Protein AF-A0A951ZKP0-F1 (afdb_monomer)

Foldseek 3Di:
DQLVVQLVVVVWDKDDQDCPPDQDDPRDGDTDIDTHDDPPDDPVSSVVSSVVSLVVQCVDPVSVVDDDDDDDPDD

Radius of gyration: 12.83 Å; Cα contacts (8 Å, |Δi|>4): 63; chains: 1; bounding box: 28×25×37 Å

Mean predicted aligned error: 7.79 Å

Nearest PDB structures (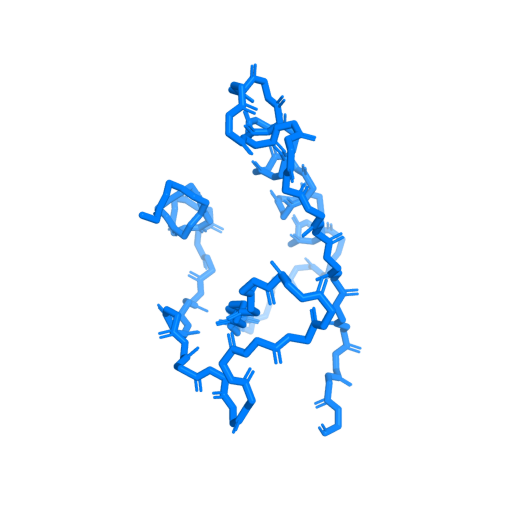foldseek):
  4fhw-assembly1_A  TM=6.363E-01  e=4.467E+00  Schizosaccharomyces pombe 972h-
  8pdp-assembly1_A  TM=2.474E-01  e=1.894E+00  Human metapneumovirus CAN97-83

Structure (mmCIF, N/CA/C/O backbone):
data_AF-A0A951ZKP0-F1
#
_entry.id   AF-A0A951ZKP0-F1
#
loop_
_atom_site.group_PDB
_atom_site.id
_atom_site.type_symbol
_atom_site.label_atom_id
_atom_site.label_alt_id
_atom_site.label_comp_id
_atom_site.label_asym_id
_atom_site.label_entity_id
_atom_site.label_seq_id
_atom_site.pdbx_PDB_ins_code
_atom_site.Cartn_x
_atom_site.Cartn_y
_atom_site.Cartn_z
_atom_site.occupancy
_atom_site.B_iso_or_equiv
_atom_site.auth_seq_id
_atom_site.auth_comp_id
_atom_site.auth_asym_id
_atom_site.auth_atom_id
_atom_site.pdbx_PDB_model_num
ATOM 1 N N . LEU A 1 1 ? 11.917 -6.424 2.078 1.00 58.66 1 LEU A N 1
ATOM 2 C CA . LEU A 1 1 ? 10.585 -5.825 2.343 1.00 58.66 1 LEU A CA 1
ATOM 3 C C . LEU A 1 1 ? 10.716 -4.661 3.323 1.00 58.66 1 LEU A C 1
ATOM 5 O O . LEU A 1 1 ? 10.450 -4.818 4.505 1.00 58.66 1 LEU A O 1
ATOM 9 N N . HIS A 1 2 ? 11.157 -3.495 2.846 1.00 66.62 2 HIS A N 1
ATOM 10 C CA . HIS A 1 2 ? 11.354 -2.319 3.706 1.00 66.62 2 HIS A CA 1
ATOM 11 C C . HIS A 1 2 ? 10.016 -1.733 4.200 1.00 66.62 2 HIS A C 1
ATOM 13 O O . HIS A 1 2 ? 9.892 -1.351 5.357 1.00 66.62 2 HIS A O 1
ATOM 19 N N . LEU A 1 3 ? 8.976 -1.769 3.356 1.00 69.31 3 LEU A N 1
ATOM 20 C CA . LEU A 1 3 ? 7.636 -1.283 3.700 1.00 69.31 3 LEU A CA 1
ATOM 21 C C . LEU A 1 3 ? 6.98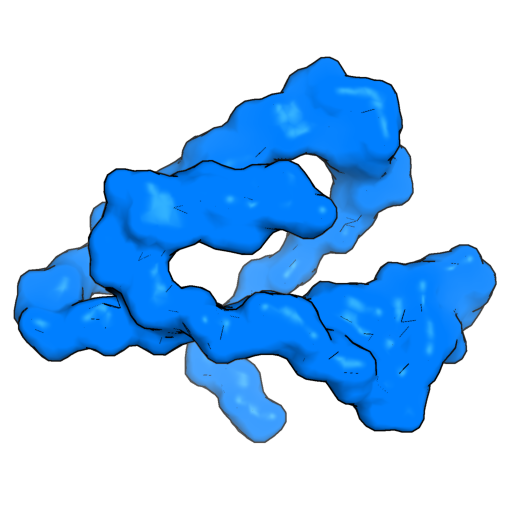8 -2.073 4.850 1.00 69.31 3 LEU A C 1
ATOM 23 O O . LEU A 1 3 ? 6.463 -1.478 5.782 1.00 69.31 3 LEU A O 1
ATOM 27 N N . GLY A 1 4 ? 7.061 -3.408 4.810 1.00 66.88 4 GLY A N 1
ATOM 28 C CA . GLY A 1 4 ? 6.504 -4.255 5.870 1.00 66.88 4 GLY A CA 1
ATOM 29 C C . GLY A 1 4 ? 7.183 -4.034 7.225 1.00 66.88 4 GLY A C 1
ATOM 30 O O . GLY A 1 4 ? 6.522 -4.078 8.254 1.00 66.88 4 GLY A O 1
ATOM 31 N N . TYR A 1 5 ? 8.485 -3.734 7.234 1.00 70.81 5 TYR A N 1
ATOM 32 C CA . TYR A 1 5 ? 9.200 -3.381 8.462 1.00 70.81 5 TYR A CA 1
ATOM 33 C C . TYR A 1 5 ? 8.704 -2.052 9.051 1.00 70.81 5 TYR A C 1
ATOM 35 O O . TYR A 1 5 ? 8.391 -1.995 10.237 1.00 70.81 5 TYR A O 1
ATOM 43 N N . LEU A 1 6 ? 8.549 -1.019 8.215 1.00 67.81 6 LEU A N 1
ATOM 44 C CA . LEU A 1 6 ? 8.040 0.290 8.642 1.00 67.81 6 LEU A CA 1
ATOM 45 C C . LEU A 1 6 ? 6.617 0.196 9.203 1.00 67.81 6 LEU A C 1
ATOM 47 O O . LEU A 1 6 ? 6.324 0.750 10.254 1.00 67.81 6 LEU A O 1
ATOM 51 N N . LEU A 1 7 ? 5.744 -0.574 8.556 1.00 70.88 7 LEU A N 1
ATOM 52 C CA . LEU A 1 7 ? 4.375 -0.783 9.031 1.00 70.88 7 LEU A CA 1
ATOM 53 C C . LEU A 1 7 ? 4.326 -1.528 10.381 1.00 70.88 7 LEU A C 1
ATOM 55 O O . LEU A 1 7 ? 3.435 -1.275 11.191 1.00 70.88 7 LEU A O 1
ATOM 59 N N . LYS A 1 8 ? 5.296 -2.413 10.656 1.00 68.69 8 LYS A N 1
ATOM 60 C CA . LYS A 1 8 ? 5.387 -3.160 11.923 1.00 68.69 8 LYS A CA 1
ATOM 61 C C . LYS A 1 8 ? 5.735 -2.254 13.104 1.00 68.69 8 LYS A C 1
ATOM 63 O O . LYS A 1 8 ? 5.306 -2.529 14.220 1.00 68.69 8 LYS A O 1
ATOM 68 N N . GLN A 1 9 ? 6.483 -1.176 12.864 1.00 67.19 9 GLN A N 1
ATOM 69 C CA . GLN A 1 9 ? 6.846 -0.202 13.899 1.00 67.19 9 GLN A CA 1
ATOM 70 C C . GLN A 1 9 ? 5.643 0.608 14.405 1.00 67.19 9 GLN A C 1
ATOM 72 O O . GLN A 1 9 ? 5.696 1.149 15.504 1.00 67.19 9 GLN A O 1
ATOM 77 N N . HIS A 1 10 ? 4.542 0.643 13.649 1.00 63.31 10 HIS A N 1
ATOM 78 C CA . HIS A 1 10 ? 3.342 1.413 13.976 1.00 63.31 10 HIS A CA 1
ATOM 79 C C . HIS A 1 10 ? 2.164 0.545 14.466 1.00 63.31 10 HIS A C 1
ATOM 81 O O . HIS A 1 10 ? 1.006 0.835 14.179 1.00 63.31 10 HIS A O 1
ATOM 87 N N . ALA A 1 11 ? 2.455 -0.530 15.208 1.00 58.28 11 ALA A N 1
ATOM 88 C CA . ALA A 1 11 ? 1.476 -1.362 15.928 1.00 58.28 11 ALA A CA 1
ATOM 89 C C . ALA A 1 11 ? 0.403 -2.081 15.075 1.00 58.28 11 ALA A C 1
ATOM 91 O O . ALA A 1 11 ? -0.595 -2.573 15.602 1.00 58.28 11 ALA A O 1
ATOM 92 N N . CYS A 1 12 ? 0.611 -2.209 13.764 1.00 64.44 12 CYS A N 1
ATOM 93 C CA . CYS A 1 12 ? -0.272 -2.985 12.895 1.00 64.44 12 CYS A CA 1
ATOM 94 C C . CYS A 1 12 ? 0.156 -4.461 12.852 1.00 64.44 12 CYS A C 1
ATOM 96 O O . CYS A 1 12 ? 1.346 -4.771 12.750 1.00 64.44 12 CYS A O 1
ATOM 98 N N . ILE A 1 13 ? -0.805 -5.390 12.885 1.00 70.25 13 ILE A N 1
ATOM 99 C CA . ILE A 1 13 ? -0.521 -6.814 12.667 1.00 70.25 13 ILE A CA 1
ATOM 100 C C . ILE A 1 13 ? -0.418 -7.026 11.156 1.00 70.25 13 ILE A C 1
ATOM 102 O O . ILE A 1 13 ? -1.379 -6.806 10.424 1.00 70.25 13 ILE A O 1
ATOM 106 N N . ILE A 1 14 ? 0.754 -7.434 10.675 1.00 66.44 14 ILE A N 1
ATOM 107 C CA . ILE A 1 14 ? 1.002 -7.629 9.242 1.00 66.44 14 ILE A CA 1
ATOM 108 C C . ILE A 1 14 ? 0.997 -9.118 8.928 1.00 66.44 14 ILE A C 1
ATOM 110 O O . ILE A 1 14 ? 1.819 -9.865 9.461 1.00 66.44 14 ILE A O 1
ATOM 114 N N . HIS A 1 15 ? 0.117 -9.520 8.017 1.00 66.88 15 HIS A N 1
ATOM 115 C CA . HIS A 1 15 ? 0.123 -10.836 7.397 1.00 66.88 15 HIS A CA 1
ATOM 116 C C . HIS A 1 15 ? 0.671 -10.700 5.967 1.00 66.88 15 HIS A C 1
ATOM 118 O O . HIS A 1 15 ? 0.143 -9.945 5.149 1.00 66.88 15 HIS A O 1
ATOM 124 N N . GLY A 1 16 ? 1.775 -11.393 5.678 1.00 57.91 16 GLY A N 1
ATOM 125 C CA . GLY A 1 16 ? 2.421 -11.389 4.362 1.00 57.91 16 GLY A CA 1
ATOM 126 C C . GLY A 1 16 ? 3.870 -10.870 4.356 1.00 57.91 16 GLY A C 1
ATOM 127 O O . GLY A 1 16 ? 4.433 -10.564 5.411 1.00 57.91 16 GLY A O 1
ATOM 128 N N . PRO A 1 17 ? 4.505 -10.768 3.174 1.00 57.12 17 PRO A N 1
ATOM 129 C CA . PRO A 1 17 ? 3.882 -10.780 1.851 1.00 57.12 17 PRO A CA 1
ATOM 130 C C . PRO A 1 17 ? 3.400 -12.171 1.457 1.00 57.12 17 PRO A C 1
ATOM 132 O O . PRO A 1 17 ? 4.148 -13.144 1.522 1.00 57.12 17 PRO A O 1
ATOM 135 N N . GLU A 1 18 ? 2.145 -12.250 1.048 1.00 63.41 18 GLU A N 1
ATOM 136 C CA . GLU A 1 18 ? 1.611 -13.462 0.446 1.00 63.41 18 GLU A CA 1
ATOM 137 C C . GLU A 1 18 ? 2.033 -13.502 -1.025 1.00 63.41 18 GLU A C 1
ATOM 139 O O . GLU A 1 18 ? 2.047 -12.467 -1.707 1.00 63.41 18 GLU A O 1
ATOM 144 N N . ALA A 1 19 ? 2.416 -14.684 -1.515 1.00 59.59 19 ALA A N 1
ATOM 145 C CA . ALA A 1 19 ? 2.636 -14.866 -2.941 1.00 59.59 19 ALA A CA 1
ATOM 146 C C . ALA A 1 19 ? 1.292 -14.627 -3.644 1.00 59.59 19 ALA A C 1
ATOM 148 O O . ALA A 1 19 ? 0.315 -15.300 -3.314 1.00 59.59 19 ALA A O 1
ATOM 149 N N . PRO A 1 20 ? 1.187 -13.660 -4.572 1.00 64.88 20 PRO A N 1
ATOM 150 C CA . PRO A 1 20 ? -0.076 -13.443 -5.257 1.00 64.88 20 PRO A CA 1
ATOM 151 C C . PRO A 1 20 ? -0.448 -14.707 -6.055 1.00 64.88 20 PRO A C 1
ATOM 153 O O . PRO A 1 20 ? 0.440 -15.358 -6.613 1.00 64.88 20 PRO A O 1
ATOM 156 N N . PRO A 1 21 ? -1.746 -15.017 -6.214 1.00 59.31 21 PRO A N 1
ATOM 157 C CA . PRO A 1 21 ? -2.191 -16.107 -7.086 1.00 59.31 21 PRO A CA 1
ATOM 158 C C . PRO A 1 21 ? -1.745 -15.909 -8.547 1.00 59.31 21 PRO A C 1
ATOM 160 O O . PRO A 1 21 ? -1.633 -16.869 -9.302 1.00 59.31 21 PRO A O 1
ATOM 163 N N . ILE A 1 22 ? -1.430 -14.666 -8.939 1.00 60.94 22 ILE A N 1
ATOM 164 C CA . ILE A 1 22 ? -0.799 -14.323 -10.216 1.00 60.94 22 ILE A CA 1
ATOM 165 C C . ILE A 1 22 ? 0.502 -13.565 -9.929 1.00 60.94 22 ILE A C 1
ATOM 167 O O . ILE A 1 22 ? 0.483 -12.404 -9.523 1.00 60.94 22 ILE A O 1
ATOM 171 N N . GLY A 1 23 ? 1.644 -14.213 -10.170 1.00 61.09 23 GLY A N 1
ATOM 172 C CA . GLY A 1 23 ? 2.975 -13.660 -9.884 1.00 61.09 23 GLY A CA 1
ATOM 173 C C . GLY A 1 23 ? 3.343 -12.408 -10.686 1.00 61.09 23 GLY A C 1
ATOM 174 O O . GLY A 1 23 ? 4.123 -11.582 -10.209 1.00 61.09 23 GLY A O 1
ATOM 175 N N . ARG A 1 24 ? 2.800 -12.248 -11.903 1.00 67.19 24 ARG A N 1
ATOM 176 C CA . ARG A 1 24 ? 3.105 -11.126 -12.807 1.00 67.19 24 ARG A CA 1
ATOM 177 C C . ARG A 1 24 ? 1.899 -10.733 -13.659 1.00 67.19 24 ARG A C 1
ATOM 179 O O . ARG A 1 24 ? 1.291 -11.588 -14.291 1.00 67.19 24 ARG A O 1
ATOM 186 N N . ILE A 1 25 ? 1.627 -9.434 -13.769 1.00 74.75 25 ILE A N 1
ATOM 187 C CA . ILE A 1 25 ? 0.673 -8.867 -14.737 1.00 74.75 25 ILE A CA 1
ATOM 188 C C . ILE A 1 25 ? 1.371 -7.732 -15.482 1.00 74.75 25 ILE A C 1
ATOM 190 O O . ILE A 1 25 ? 1.958 -6.854 -14.855 1.00 74.75 25 ILE A O 1
ATOM 194 N N . ARG A 1 26 ? 1.334 -7.746 -16.825 1.00 74.56 26 ARG A N 1
ATOM 195 C CA . ARG A 1 26 ? 1.949 -6.705 -17.680 1.00 74.56 26 ARG A CA 1
ATOM 196 C C . ARG A 1 26 ? 3.399 -6.372 -17.277 1.00 74.56 26 ARG A C 1
ATOM 198 O O . ARG A 1 26 ? 3.764 -5.212 -17.129 1.00 74.56 26 ARG A O 1
ATOM 205 N N . ASN A 1 27 ? 4.220 -7.405 -17.061 1.00 76.62 27 ASN A N 1
ATOM 206 C CA . ASN A 1 27 ? 5.619 -7.298 -16.611 1.00 76.62 27 ASN A CA 1
ATOM 207 C C . ASN A 1 27 ? 5.861 -6.674 -15.224 1.00 76.62 27 ASN A C 1
ATOM 209 O O . ASN A 1 27 ? 7.009 -6.413 -14.869 1.00 76.62 27 ASN A O 1
ATOM 213 N N . ARG A 1 28 ? 4.825 -6.512 -14.400 1.00 75.62 28 ARG A N 1
ATOM 214 C CA . ARG A 1 28 ? 4.954 -6.078 -13.006 1.00 75.62 28 ARG A CA 1
ATOM 215 C C . ARG A 1 28 ? 4.745 -7.258 -12.073 1.00 75.62 28 ARG A C 1
ATOM 217 O O . ARG A 1 28 ? 3.795 -8.017 -12.252 1.00 75.62 28 ARG A O 1
ATOM 224 N N . PHE A 1 29 ? 5.630 -7.404 -11.091 1.00 78.38 29 PHE A N 1
ATOM 225 C CA . PHE A 1 29 ? 5.419 -8.338 -9.992 1.00 78.38 29 PHE A CA 1
ATOM 226 C C . PHE A 1 29 ? 4.365 -7.774 -9.051 1.00 78.38 29 PHE A C 1
ATOM 228 O O . PHE A 1 29 ? 4.430 -6.603 -8.672 1.00 78.38 29 PHE A O 1
ATOM 235 N N . LEU A 1 30 ? 3.402 -8.609 -8.687 1.00 75.56 30 LEU A N 1
ATOM 236 C CA . LEU A 1 30 ? 2.398 -8.248 -7.702 1.00 75.56 30 LEU A CA 1
ATOM 237 C C . LEU A 1 30 ? 2.870 -8.715 -6.331 1.00 75.56 30 LEU A C 1
ATOM 239 O O . LEU A 1 30 ? 3.368 -9.822 -6.169 1.00 75.56 30 LEU A O 1
ATOM 243 N N . PHE A 1 31 ? 2.717 -7.858 -5.334 1.00 78.94 31 PHE A N 1
ATOM 244 C CA . PHE A 1 31 ? 2.936 -8.221 -3.944 1.00 78.94 31 PHE A CA 1
ATOM 245 C C . PHE A 1 31 ? 1.747 -7.710 -3.152 1.00 78.94 31 PHE A C 1
ATOM 247 O O . PHE A 1 31 ? 1.403 -6.531 -3.242 1.00 78.94 31 PHE A O 1
ATOM 254 N N . ARG A 1 32 ? 1.111 -8.601 -2.391 1.00 78.56 32 ARG A N 1
ATOM 255 C CA . ARG A 1 32 ? 0.010 -8.253 -1.495 1.00 78.56 32 ARG A CA 1
ATOM 256 C C . ARG A 1 32 ? 0.495 -8.334 -0.054 1.00 78.56 32 ARG A C 1
ATOM 258 O O . ARG A 1 32 ? 1.162 -9.288 0.343 1.00 78.56 32 ARG A O 1
ATOM 265 N N . ILE A 1 33 ? 0.187 -7.293 0.710 1.00 77.75 33 ILE A N 1
ATOM 266 C CA . ILE A 1 33 ? 0.427 -7.225 2.149 1.00 77.75 33 ILE A CA 1
ATOM 267 C C . ILE A 1 33 ? -0.933 -6.990 2.783 1.00 77.75 33 ILE A C 1
ATOM 269 O O . ILE A 1 33 ? -1.583 -5.992 2.475 1.00 77.75 33 ILE A O 1
ATOM 273 N N . LEU A 1 34 ? -1.352 -7.900 3.654 1.00 80.81 34 LEU A N 1
ATOM 274 C CA . LEU A 1 34 ? -2.586 -7.755 4.403 1.00 80.81 34 LEU A CA 1
ATOM 275 C C . LEU A 1 34 ? -2.257 -7.126 5.755 1.00 80.81 34 LEU A C 1
ATOM 277 O O . LEU A 1 34 ? -1.420 -7.620 6.514 1.00 80.81 34 LEU A O 1
ATOM 281 N N . VAL A 1 35 ? -2.892 -5.994 6.037 1.00 76.62 35 VAL A N 1
ATOM 282 C CA . VAL A 1 35 ? -2.680 -5.241 7.273 1.00 76.62 35 VAL A CA 1
ATOM 283 C C . VAL A 1 35 ? -3.929 -5.387 8.124 1.00 76.62 35 VAL A C 1
ATOM 285 O O . VAL A 1 35 ? -4.993 -4.884 7.773 1.00 76.62 35 VAL A O 1
ATOM 288 N N . LYS A 1 36 ? -3.803 -6.090 9.247 1.00 79.56 36 LYS A N 1
ATOM 289 C CA . LYS A 1 36 ? -4.870 -6.248 10.226 1.00 79.56 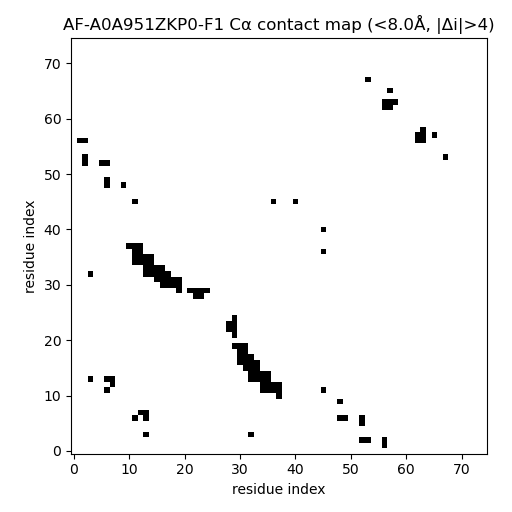36 LYS A CA 1
ATOM 290 C C . LYS A 1 36 ? -4.745 -5.166 11.293 1.00 79.56 36 LYS A C 1
ATOM 292 O O . LYS A 1 36 ? -3.710 -5.018 11.949 1.00 79.56 36 LYS A O 1
ATOM 297 N N . MET A 1 37 ? -5.827 -4.418 11.463 1.00 75.38 37 MET A N 1
ATOM 298 C CA . MET A 1 37 ? -5.954 -3.409 12.507 1.00 75.38 37 MET A CA 1
ATOM 299 C C . MET A 1 37 ? -6.213 -4.069 13.861 1.00 75.38 37 MET A C 1
ATOM 301 O O . MET A 1 37 ? -6.942 -5.059 13.948 1.00 75.38 37 MET A O 1
ATOM 305 N N . GLN A 1 38 ? -5.634 -3.513 14.926 1.00 71.88 38 GLN A N 1
ATOM 306 C CA . GLN A 1 38 ? -6.014 -3.894 16.282 1.00 71.88 38 GLN A CA 1
ATOM 307 C C . GLN A 1 38 ? -7.381 -3.297 16.633 1.00 71.88 38 GLN A C 1
ATOM 309 O O . GLN A 1 38 ? -7.710 -2.169 16.255 1.00 71.88 38 GLN A O 1
ATOM 314 N N . THR A 1 39 ? -8.183 -4.057 17.375 1.00 68.00 39 THR A N 1
ATOM 315 C CA . THR A 1 39 ? -9.465 -3.603 17.923 1.00 68.00 39 THR A CA 1
ATOM 316 C C . THR A 1 39 ? -9.261 -2.362 18.792 1.00 68.00 39 THR A C 1
ATOM 318 O O . THR A 1 39 ? -8.457 -2.388 19.719 1.00 68.00 39 THR A O 1
ATOM 321 N N . GLY A 1 40 ? -9.974 -1.275 18.477 1.00 69.62 40 GLY A N 1
ATOM 322 C CA . GLY A 1 40 ? -9.865 0.018 19.169 1.00 69.62 40 GLY A CA 1
ATOM 323 C C . GLY A 1 40 ? -8.950 1.047 18.492 1.00 69.62 40 GLY A C 1
ATOM 324 O O . GLY A 1 40 ? -8.922 2.198 18.916 1.00 69.62 40 GLY A O 1
ATOM 325 N N . SER A 1 41 ? -8.230 0.683 17.424 1.00 71.25 41 SER A N 1
ATOM 326 C CA . SER A 1 41 ? -7.487 1.656 16.611 1.00 71.25 41 SER A CA 1
ATOM 327 C C . SER A 1 41 ? -8.425 2.472 15.717 1.00 71.25 41 SER A C 1
ATOM 329 O O . SER A 1 41 ? -9.293 1.916 15.045 1.00 71.25 41 SER A O 1
ATOM 331 N N . SER A 1 42 ? -8.222 3.791 15.661 1.00 76.00 42 SER A N 1
ATOM 332 C CA . SER A 1 42 ? -8.946 4.651 14.721 1.00 76.00 42 SER A CA 1
ATOM 333 C C . SER A 1 42 ? -8.507 4.363 13.285 1.00 76.00 42 SER A C 1
ATOM 335 O O . SER A 1 42 ? -7.312 4.339 12.975 1.00 76.00 42 SER A O 1
ATOM 337 N N . TYR A 1 43 ? -9.483 4.183 12.394 1.00 74.38 43 TYR A N 1
ATOM 338 C CA . TYR A 1 43 ? -9.266 4.003 10.956 1.00 74.38 43 TYR A CA 1
ATOM 339 C C . TYR A 1 43 ? -8.381 5.103 10.35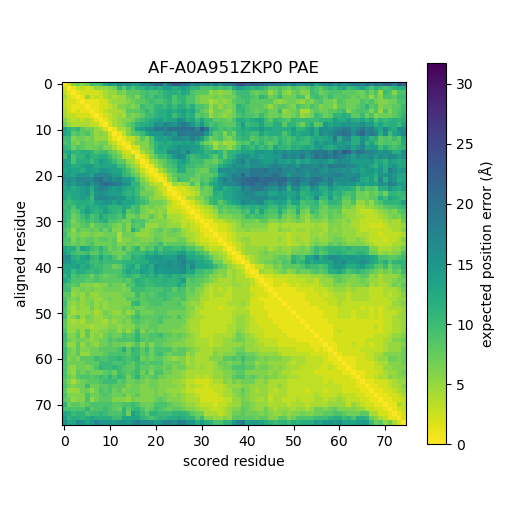4 1.00 74.38 43 TYR A C 1
ATOM 341 O O . TYR A 1 43 ? -7.471 4.817 9.574 1.00 74.38 43 TYR A O 1
ATOM 349 N N . HIS A 1 44 ? -8.604 6.352 10.770 1.00 78.19 44 HIS A N 1
ATOM 350 C CA . HIS A 1 44 ? -7.841 7.503 10.293 1.00 78.19 44 HIS A CA 1
ATOM 351 C C . HIS A 1 44 ? -6.349 7.357 10.604 1.00 78.19 44 HIS A C 1
ATOM 353 O O . HIS A 1 44 ? -5.515 7.480 9.712 1.00 78.19 44 HIS A O 1
ATOM 359 N N . THR A 1 45 ? -6.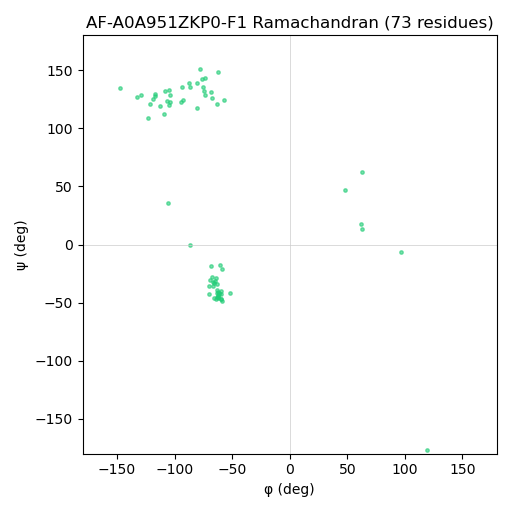018 6.975 11.838 1.00 78.75 45 THR A N 1
ATOM 360 C CA . THR A 1 45 ? -4.632 6.819 12.293 1.00 78.75 45 THR A CA 1
ATOM 361 C C . THR A 1 45 ? -3.890 5.730 11.520 1.00 78.75 45 THR A C 1
ATOM 363 O O . THR A 1 45 ? -2.723 5.902 11.165 1.00 78.75 45 THR A O 1
ATOM 366 N N . VAL A 1 46 ? -4.558 4.614 11.213 1.00 78.94 46 VAL A N 1
ATOM 367 C CA . VAL A 1 46 ? -3.950 3.522 10.436 1.00 78.94 46 VAL A CA 1
ATOM 368 C C . VAL A 1 46 ? -3.737 3.934 8.983 1.00 78.94 46 VAL A C 1
ATOM 370 O O . VAL A 1 46 ? -2.670 3.683 8.423 1.00 78.94 46 VAL A O 1
ATOM 373 N N . LYS A 1 47 ? -4.712 4.612 8.372 1.00 82.50 47 LYS A N 1
ATOM 374 C CA . LYS A 1 47 ? -4.573 5.128 7.008 1.00 82.50 47 LYS A CA 1
ATOM 375 C C . LYS A 1 47 ? -3.406 6.110 6.899 1.00 82.50 47 LYS A C 1
ATOM 377 O O . LYS A 1 47 ? -2.578 5.962 6.001 1.00 82.50 47 LYS A O 1
ATOM 382 N N . ASP A 1 48 ? -3.302 7.054 7.831 1.00 85.50 48 ASP A N 1
ATOM 383 C CA . ASP A 1 48 ? -2.211 8.032 7.864 1.00 85.50 48 ASP A CA 1
ATOM 384 C C . ASP A 1 48 ? -0.853 7.348 8.034 1.00 85.50 48 ASP A C 1
ATOM 386 O O . ASP A 1 48 ? 0.102 7.661 7.325 1.00 85.50 48 ASP A O 1
ATOM 390 N N . THR A 1 49 ? -0.786 6.339 8.901 1.00 83.69 49 THR A N 1
ATOM 391 C CA . THR A 1 49 ? 0.409 5.512 9.102 1.00 83.69 49 THR A CA 1
ATOM 392 C C . THR A 1 49 ? 0.852 4.816 7.813 1.00 83.69 49 THR A C 1
ATOM 394 O O . THR A 1 49 ? 2.027 4.875 7.439 1.00 83.69 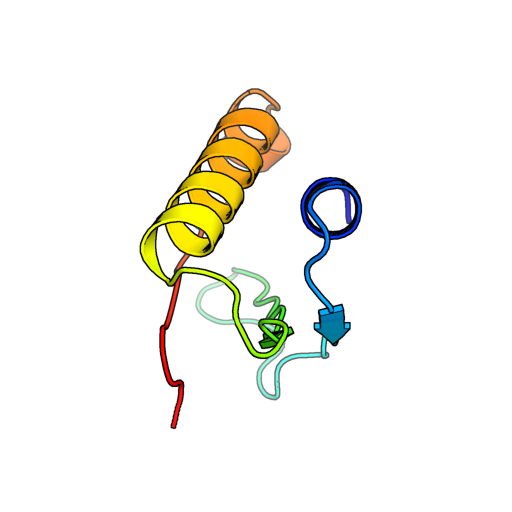49 THR A O 1
ATOM 397 N N . ILE A 1 50 ? -0.080 4.173 7.101 1.00 84.38 50 ILE A N 1
ATOM 398 C CA . ILE A 1 50 ? 0.212 3.488 5.835 1.00 84.38 50 ILE A CA 1
ATOM 399 C C . ILE A 1 50 ? 0.711 4.494 4.793 1.00 84.38 50 ILE A C 1
ATOM 401 O O . ILE A 1 50 ? 1.704 4.236 4.107 1.00 84.38 50 ILE A O 1
ATOM 405 N N . LEU A 1 51 ? 0.068 5.659 4.702 1.00 87.44 51 LEU A N 1
ATOM 406 C CA . LEU A 1 51 ? 0.473 6.723 3.787 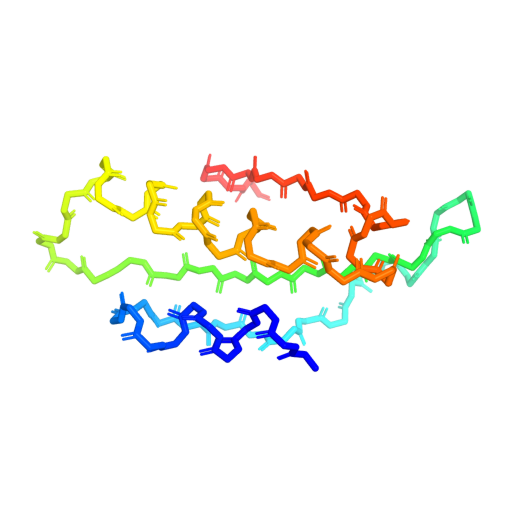1.00 87.44 51 LEU A CA 1
ATOM 407 C C . LEU A 1 51 ? 1.882 7.238 4.103 1.00 87.44 51 LEU A C 1
ATOM 409 O O . LEU A 1 51 ? 2.701 7.341 3.189 1.00 87.44 51 LEU A O 1
ATOM 413 N N . GLN A 1 52 ? 2.210 7.483 5.375 1.00 87.44 52 GLN A N 1
ATOM 414 C CA . GLN A 1 52 ? 3.551 7.909 5.793 1.00 87.44 52 GLN A CA 1
ATOM 415 C C . GLN A 1 52 ? 4.622 6.859 5.473 1.00 87.44 52 GLN A C 1
ATOM 417 O O . GLN A 1 52 ? 5.702 7.197 4.972 1.00 87.44 52 GLN A O 1
ATOM 422 N N . ALA A 1 53 ? 4.324 5.574 5.682 1.00 85.62 53 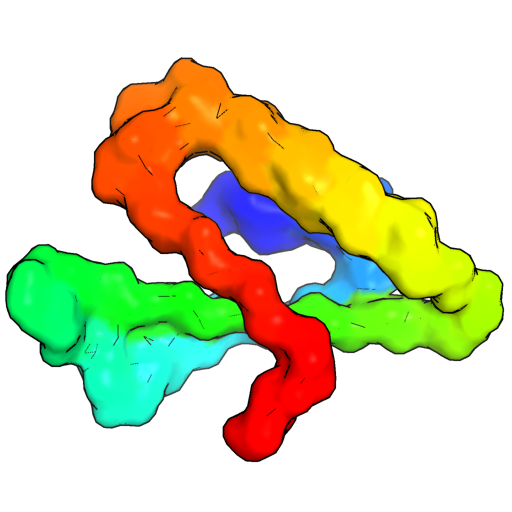ALA A N 1
ATOM 423 C CA . ALA A 1 53 ? 5.228 4.487 5.319 1.00 85.62 53 ALA A CA 1
ATOM 424 C C . ALA A 1 53 ? 5.473 4.444 3.799 1.00 85.62 53 ALA A C 1
ATOM 426 O O . ALA A 1 53 ? 6.623 4.371 3.359 1.00 85.62 53 ALA A O 1
ATOM 427 N N . ILE A 1 54 ? 4.421 4.577 2.981 1.00 86.62 54 ILE A N 1
ATOM 428 C CA . ILE A 1 54 ? 4.536 4.636 1.514 1.00 86.62 54 ILE A CA 1
ATOM 429 C C . ILE A 1 54 ? 5.349 5.857 1.079 1.00 86.62 54 ILE A C 1
ATOM 431 O O . ILE A 1 54 ? 6.254 5.727 0.253 1.00 86.62 54 ILE A O 1
ATOM 435 N N . MET A 1 55 ? 5.073 7.037 1.641 1.00 88.31 55 MET A N 1
ATOM 436 C CA . MET A 1 55 ? 5.821 8.262 1.344 1.00 88.31 55 MET A CA 1
ATOM 437 C C . MET A 1 55 ? 7.305 8.113 1.680 1.00 88.31 55 MET A C 1
ATOM 439 O O . MET A 1 55 ? 8.158 8.546 0.906 1.00 88.31 55 MET A O 1
ATOM 443 N N . THR A 1 56 ? 7.623 7.453 2.792 1.00 87.19 56 THR A N 1
ATOM 444 C CA . THR A 1 56 ? 9.002 7.172 3.199 1.00 87.19 56 THR A CA 1
ATOM 445 C C . THR A 1 56 ? 9.699 6.251 2.203 1.00 87.19 56 THR A C 1
ATOM 447 O O . THR A 1 56 ? 10.798 6.560 1.742 1.00 87.19 56 THR A O 1
ATOM 450 N N . VAL A 1 57 ? 9.053 5.158 1.787 1.00 85.94 57 VAL A N 1
ATOM 451 C CA . VAL A 1 57 ? 9.637 4.230 0.807 1.00 85.94 57 VAL A CA 1
ATOM 452 C C . VAL A 1 57 ? 9.782 4.887 -0.568 1.00 85.94 57 VAL A C 1
ATOM 454 O O . VAL A 1 57 ? 10.799 4.678 -1.230 1.00 85.94 57 VAL A O 1
ATOM 457 N N . ARG A 1 58 ? 8.847 5.755 -0.976 1.00 89.19 58 ARG A N 1
ATOM 458 C CA . ARG A 1 58 ? 8.938 6.544 -2.220 1.00 89.19 58 ARG A CA 1
ATOM 459 C C . ARG A 1 58 ? 10.153 7.472 -2.278 1.00 89.19 58 ARG A C 1
ATOM 461 O O . ARG A 1 58 ? 10.522 7.894 -3.369 1.00 89.19 58 ARG A O 1
ATOM 468 N N . LYS A 1 59 ? 10.817 7.787 -1.161 1.00 89.81 59 LYS A N 1
ATOM 469 C CA . LYS A 1 59 ? 12.071 8.562 -1.200 1.00 89.81 59 LYS A CA 1
ATOM 470 C C . LYS A 1 59 ? 13.215 7.777 -1.856 1.00 89.81 59 LYS A C 1
ATOM 472 O O . LYS A 1 59 ? 14.073 8.398 -2.483 1.00 89.81 59 LYS A O 1
ATOM 477 N N . THR A 1 60 ? 13.185 6.444 -1.781 1.00 89.38 60 THR A N 1
ATOM 478 C CA . THR A 1 60 ? 14.168 5.536 -2.402 1.00 89.38 60 THR A CA 1
ATOM 479 C C . THR A 1 60 ? 13.925 5.360 -3.905 1.00 89.38 60 THR A C 1
ATOM 481 O O . THR A 1 60 ? 12.782 5.409 -4.357 1.00 89.38 60 THR A O 1
ATOM 484 N N . GLU A 1 61 ? 14.972 5.096 -4.693 1.00 85.56 61 GLU A N 1
ATOM 485 C CA . GLU A 1 61 ? 14.829 4.893 -6.146 1.00 85.56 61 GLU A CA 1
ATOM 486 C C . GLU A 1 61 ? 13.902 3.724 -6.507 1.00 85.56 61 GLU A C 1
ATOM 488 O O . GLU A 1 61 ? 13.052 3.852 -7.389 1.00 85.56 61 GLU A O 1
ATOM 493 N N . ALA A 1 62 ? 14.022 2.599 -5.795 1.00 82.38 62 ALA A N 1
ATOM 494 C CA . ALA A 1 62 ? 13.154 1.438 -5.987 1.00 82.38 62 ALA A CA 1
ATOM 495 C C . ALA A 1 62 ? 11.689 1.767 -5.657 1.00 82.38 62 ALA A C 1
ATOM 497 O O . ALA A 1 62 ? 10.775 1.398 -6.397 1.00 82.38 62 ALA A O 1
ATOM 498 N N . GLY A 1 63 ? 11.460 2.520 -4.578 1.00 82.44 63 GLY A N 1
ATOM 499 C CA . GLY A 1 63 ? 10.127 2.939 -4.168 1.00 82.44 63 GLY A CA 1
ATOM 500 C C . GLY A 1 63 ? 9.448 3.892 -5.150 1.00 82.44 63 GLY A C 1
ATOM 501 O O . GLY A 1 63 ? 8.236 3.795 -5.308 1.00 82.44 63 GLY A O 1
ATOM 502 N N . ARG A 1 64 ? 10.194 4.761 -5.851 1.00 85.19 64 ARG A N 1
ATOM 503 C CA . ARG A 1 64 ? 9.637 5.644 -6.902 1.00 85.19 64 ARG A CA 1
ATOM 504 C C . ARG A 1 64 ? 9.127 4.877 -8.116 1.00 85.19 64 ARG A C 1
ATOM 506 O O . ARG A 1 64 ? 8.170 5.311 -8.744 1.00 85.19 64 ARG A O 1
ATOM 513 N N . LYS A 1 65 ? 9.764 3.750 -8.439 1.00 86.12 65 LYS A N 1
ATOM 514 C CA . LYS A 1 65 ? 9.403 2.878 -9.570 1.00 86.12 65 LYS A CA 1
ATOM 515 C C . LYS A 1 65 ? 8.324 1.848 -9.214 1.00 86.12 65 LYS A C 1
ATOM 517 O O . LYS A 1 65 ? 7.939 1.054 -10.066 1.00 86.12 65 LYS A O 1
ATOM 522 N N . THR A 1 66 ? 7.860 1.843 -7.964 1.00 84.81 66 THR A N 1
ATOM 523 C CA . THR A 1 66 ? 6.857 0.902 -7.461 1.00 84.81 66 THR A CA 1
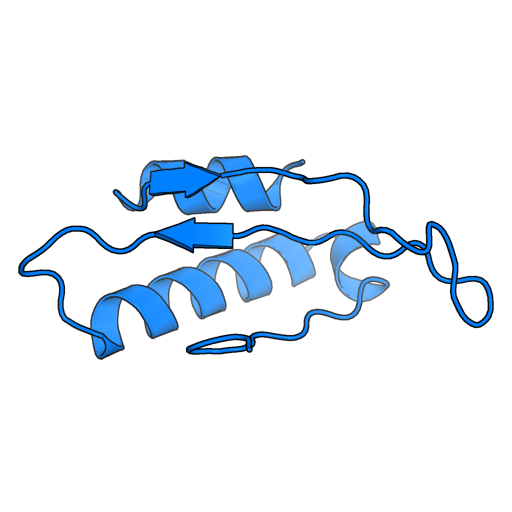ATOM 524 C C . THR A 1 66 ? 5.508 1.602 -7.340 1.00 84.81 66 THR A C 1
ATOM 526 O O . THR A 1 66 ? 5.398 2.661 -6.722 1.00 84.81 66 THR A O 1
ATOM 529 N N . GLU A 1 67 ? 4.470 0.998 -7.910 1.00 86.44 67 GLU A N 1
ATOM 530 C CA . GLU A 1 67 ? 3.089 1.446 -7.728 1.00 86.44 67 GLU A CA 1
ATOM 531 C C . GLU A 1 67 ? 2.496 0.805 -6.470 1.00 86.44 67 GLU A C 1
ATOM 533 O O . GLU A 1 67 ? 2.668 -0.388 -6.226 1.00 86.44 67 GLU A O 1
ATOM 538 N N . TYR A 1 68 ? 1.799 1.609 -5.667 1.00 85.25 68 TYR A N 1
ATOM 539 C CA . TYR A 1 68 ? 1.171 1.170 -4.421 1.00 85.25 68 TYR A CA 1
ATOM 540 C C . TYR A 1 68 ? -0.329 1.390 -4.529 1.00 85.25 68 TYR A C 1
ATOM 542 O O . TYR A 1 68 ? -0.765 2.509 -4.794 1.00 85.25 68 TYR A O 1
ATOM 550 N N . HIS A 1 69 ? -1.096 0.328 -4.311 1.00 85.56 69 HIS A N 1
ATOM 551 C CA . HIS A 1 69 ? -2.552 0.351 -4.275 1.00 85.56 69 HIS A CA 1
ATOM 552 C C . HIS A 1 69 ? -2.990 -0.063 -2.872 1.00 85.56 69 HIS A C 1
ATOM 554 O O . HIS A 1 69 ? -2.526 -1.082 -2.360 1.00 85.56 69 HIS A O 1
ATOM 560 N N . ILE A 1 70 ? -3.837 0.751 -2.247 1.00 83.56 70 ILE A N 1
ATOM 561 C CA . ILE A 1 70 ? -4.411 0.469 -0.932 1.00 83.56 70 ILE A CA 1
ATOM 562 C C . ILE A 1 70 ? -5.865 0.088 -1.168 1.00 83.56 70 ILE A C 1
ATOM 564 O O . ILE A 1 70 ? -6.606 0.873 -1.756 1.00 83.56 70 ILE A O 1
ATOM 568 N N . ASP A 1 71 ? -6.238 -1.098 -0.706 1.00 81.12 71 ASP A N 1
ATOM 569 C CA . ASP A 1 71 ? -7.606 -1.596 -0.731 1.00 81.12 71 ASP A CA 1
ATOM 570 C C . ASP A 1 71 ? -8.072 -1.794 0.715 1.00 81.12 71 ASP A C 1
ATOM 572 O O . ASP A 1 71 ? -7.334 -2.348 1.536 1.00 81.12 71 ASP A O 1
ATOM 576 N N . VAL A 1 72 ? -9.243 -1.258 1.046 1.00 77.62 72 VAL A N 1
ATOM 577 C CA . VAL A 1 72 ? -9.816 -1.292 2.396 1.00 77.62 72 VAL A CA 1
ATOM 578 C C . VAL A 1 72 ? -11.042 -2.176 2.320 1.00 77.62 72 VAL A C 1
ATOM 580 O O . VAL A 1 72 ? -11.971 -1.833 1.602 1.00 77.62 72 VAL A O 1
ATOM 583 N N . ASP A 1 73 ? -11.028 -3.263 3.090 1.00 71.81 73 ASP A N 1
ATOM 584 C CA . ASP A 1 73 ? -12.002 -4.356 2.980 1.00 71.81 73 ASP A CA 1
ATOM 585 C C . ASP A 1 73 ? -11.952 -5.064 1.607 1.00 71.81 73 ASP A C 1
ATOM 587 O O . ASP A 1 73 ? -12.902 -5.007 0.826 1.00 71.81 73 ASP A O 1
ATOM 591 N N . PRO A 1 74 ? -10.805 -5.690 1.266 1.00 70.62 74 PRO A N 1
ATOM 592 C CA . PRO A 1 74 ? -10.685 -6.441 0.023 1.00 70.62 74 PRO A CA 1
ATOM 593 C C . PRO A 1 74 ? -11.580 -7.692 0.069 1.00 70.62 74 PRO A C 1
ATOM 595 O O . PRO A 1 74 ? -11.454 -8.498 0.992 1.00 70.62 74 PRO A O 1
ATOM 598 N N . TYR A 1 75 ? -12.444 -7.842 -0.941 1.00 63.31 75 TYR A N 1
ATOM 599 C CA . TYR A 1 75 ? -13.310 -9.013 -1.158 1.00 63.31 75 TYR A CA 1
ATOM 600 C C . TYR A 1 75 ? -12.532 -10.319 -1.379 1.00 63.31 75 TYR A C 1
ATOM 602 O O . TYR A 1 75 ? -11.463 -10.281 -2.043 1.00 63.31 75 TYR A O 1
#

pLDDT: mean 75.24, std 9.29, range [57.12, 89.81]

Solvent-accessible surface area (backbone atoms only — not comparable to full-atom values): 4858 Å² total; per-residue (Å²): 117,70,62,63,55,54,46,50,76,67,74,40,48,72,51,65,76,44,83,41,100,57,60,60,58,96,91,37,75,51,77,45,71,48,75,44,77,54,93,88,63,58,68,65,62,52,53,52,50,53,50,52,41,50,55,57,45,40,74,41,75,72,35,62,78,50,89,84,86,89,76,83,83,76,129

Secondary structure (DSSP, 8-state):
-HHHHHHHHTT-EEEEEEPPSSSEETTEE--EEEEEPPTT--HHHHHHHHHHHHHHHHTSHHHHT------SS--

Sequence (75 aa):
LHLGYLLKQHACIIHGPEAPPIGRIRNRFLFRILVKMQTGSSYHTVKDTILQAIMTVRKTEAGRKTEYHIDVDPY